Protein AF-A0A969F877-F1 (afdb_monomer_lite)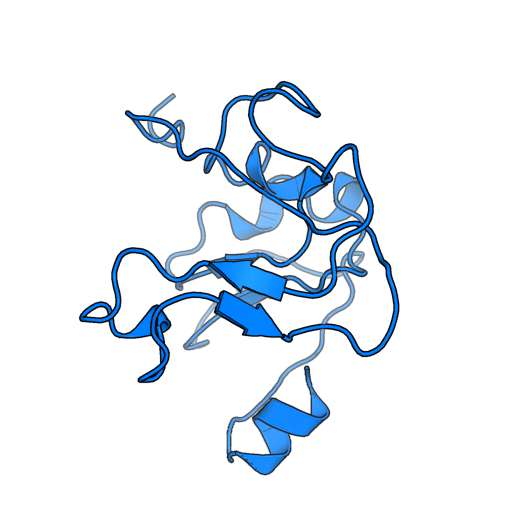

Radius of gyration: 15.73 Å; chains: 1; bounding box: 38×36×37 Å

Secondary structure (DSSP, 8-state):
-HHHHHHTT-------GGG--GGGGTT-S-EEE-TTS-HHHHTTTTTT-SS-EEE--GGGTTTTTSS-S-BTTTEEE-SS-BSEEEES-TTSGGGTT--EEEE--SS-B--EEE---SS-STT-

Structure (mmCIF, N/CA/C/O backbone):
data_AF-A0A969F877-F1
#
_entry.id   AF-A0A969F877-F1
#
loop_
_atom_site.group_PDB
_atom_site.id
_atom_site.type_symbol
_atom_site.label_atom_id
_atom_site.label_alt_id
_atom_site.label_comp_id
_atom_site.label_asym_id
_atom_site.label_entity_id
_atom_site.label_seq_id
_atom_site.pdbx_PDB_ins_code
_atom_site.Cartn_x
_atom_site.Cartn_y
_atom_site.Cartn_z
_atom_site.occupancy
_atom_site.B_iso_or_equiv
_atom_site.auth_seq_id
_atom_site.auth_comp_id
_atom_site.auth_asym_id
_atom_site.auth_atom_id
_atom_site.pdbx_PDB_model_num
ATOM 1 N N . MET A 1 1 ? -0.031 -11.082 3.499 1.00 89.12 1 MET A N 1
ATOM 2 C CA . MET A 1 1 ? -0.622 -10.890 2.155 1.00 89.12 1 MET A CA 1
ATOM 3 C C . MET A 1 1 ? -0.413 -12.102 1.246 1.00 89.12 1 MET A C 1
ATOM 5 O O . MET A 1 1 ? -1.405 -12.659 0.802 1.00 89.12 1 MET A O 1
ATOM 9 N N . GLN A 1 2 ? 0.824 -12.575 1.036 1.00 92.81 2 GLN A N 1
ATOM 10 C CA . GLN A 1 2 ? 1.143 -13.720 0.158 1.00 92.81 2 GLN A CA 1
ATOM 11 C C . GLN A 1 2 ? 0.197 -14.928 0.316 1.00 92.81 2 GLN A C 1
ATOM 13 O O . GLN A 1 2 ? -0.505 -15.280 -0.627 1.00 92.81 2 GLN A O 1
ATOM 18 N N . ASN A 1 3 ? 0.103 -15.508 1.519 1.00 95.50 3 ASN A N 1
ATOM 19 C CA . ASN A 1 3 ? -0.754 -16.678 1.771 1.00 95.50 3 ASN A CA 1
ATOM 20 C C . ASN A 1 3 ? -2.231 -16.431 1.429 1.00 95.50 3 ASN A C 1
ATOM 22 O O . ASN A 1 3 ? -2.918 -17.334 0.962 1.00 95.50 3 ASN A O 1
ATOM 26 N N . ARG A 1 4 ? -2.722 -15.203 1.634 1.00 94.81 4 ARG A N 1
ATOM 27 C CA . ARG A 1 4 ? -4.106 -14.833 1.323 1.00 94.81 4 ARG A CA 1
ATOM 28 C C . ARG A 1 4 ? -4.343 -14.830 -0.185 1.00 94.81 4 ARG A C 1
ATOM 30 O O . ARG A 1 4 ? -5.338 -15.398 -0.620 1.00 94.81 4 ARG A O 1
ATOM 37 N N . LEU A 1 5 ? -3.431 -14.254 -0.963 1.00 95.69 5 LEU A N 1
ATOM 38 C CA . LEU A 1 5 ? -3.530 -14.235 -2.425 1.00 95.69 5 LEU A CA 1
ATOM 39 C C . LEU A 1 5 ? -3.420 -15.648 -3.012 1.00 95.69 5 LEU A C 1
ATOM 41 O O . LEU A 1 5 ? -4.268 -16.039 -3.809 1.00 95.69 5 LEU A O 1
ATOM 45 N N . LEU A 1 6 ? -2.461 -16.447 -2.533 1.00 97.44 6 LEU A N 1
ATOM 46 C CA . LEU A 1 6 ? -2.336 -17.855 -2.925 1.00 97.44 6 LEU A CA 1
ATOM 47 C C . LEU A 1 6 ? -3.621 -18.641 -2.620 1.00 97.44 6 LEU A C 1
ATOM 49 O O . LEU A 1 6 ? -4.125 -19.357 -3.479 1.00 97.44 6 LEU A O 1
ATOM 53 N N . SER A 1 7 ? -4.214 -18.456 -1.432 1.00 97.81 7 SER A N 1
ATOM 54 C CA . SER A 1 7 ? -5.479 -19.121 -1.065 1.00 97.81 7 SER A CA 1
ATOM 55 C C . SER A 1 7 ? -6.677 -18.707 -1.924 1.00 97.81 7 SER A C 1
ATOM 57 O O . SER A 1 7 ? -7.668 -19.427 -1.985 1.00 97.81 7 SER A O 1
ATOM 59 N N . GLN A 1 8 ? -6.596 -17.548 -2.577 1.00 96.62 8 GLN A N 1
ATOM 60 C CA . GLN A 1 8 ? -7.616 -17.043 -3.494 1.00 96.62 8 GLN A CA 1
ATOM 61 C C . GLN A 1 8 ? -7.356 -17.465 -4.950 1.00 96.62 8 GLN A C 1
ATOM 63 O O . GLN A 1 8 ? -8.115 -17.077 -5.832 1.00 96.62 8 GLN A O 1
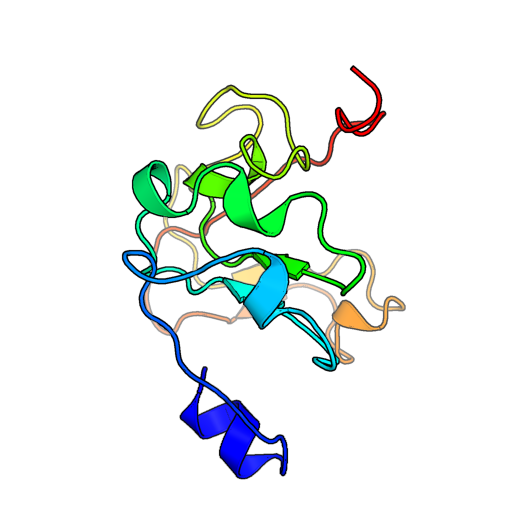ATOM 68 N N . GLY A 1 9 ? -6.317 -18.271 -5.203 1.00 97.56 9 GLY A N 1
ATOM 69 C CA . GLY A 1 9 ? -5.996 -18.813 -6.524 1.00 97.56 9 GLY A CA 1
ATOM 70 C C . GLY A 1 9 ? -5.098 -17.921 -7.381 1.00 97.56 9 GLY A C 1
ATOM 71 O O . GLY A 1 9 ? -4.879 -18.235 -8.549 1.00 97.56 9 GLY A O 1
ATOM 72 N N . TYR A 1 10 ? -4.560 -16.830 -6.830 1.00 97.31 10 TYR A N 1
ATOM 73 C CA . TYR A 1 10 ? -3.581 -16.012 -7.540 1.00 97.31 10 TYR A CA 1
ATOM 74 C C . TYR A 1 10 ? -2.210 -16.686 -7.548 1.00 97.31 10 TYR A C 1
ATOM 76 O O . TYR A 1 10 ? -1.790 -17.281 -6.555 1.00 97.31 10 TYR A O 1
ATOM 84 N N . LEU A 1 11 ? -1.481 -16.527 -8.651 1.00 97.62 11 LEU A N 1
ATOM 85 C CA . LEU A 1 11 ? -0.053 -16.823 -8.697 1.00 97.62 11 LEU A CA 1
ATOM 86 C C . LEU A 1 11 ? 0.704 -15.656 -8.058 1.00 97.62 11 LEU A C 1
ATOM 88 O O . LEU A 1 11 ? 0.420 -14.498 -8.360 1.00 97.62 11 LEU A O 1
ATOM 92 N N . VAL A 1 12 ? 1.644 -15.955 -7.159 1.00 97.06 12 VAL A N 1
ATOM 93 C CA . VAL A 1 12 ? 2.408 -14.937 -6.428 1.00 97.06 12 VAL A CA 1
ATOM 94 C C . VAL A 1 12 ? 3.897 -15.214 -6.562 1.00 97.06 12 VAL A C 1
ATOM 96 O O . VAL A 1 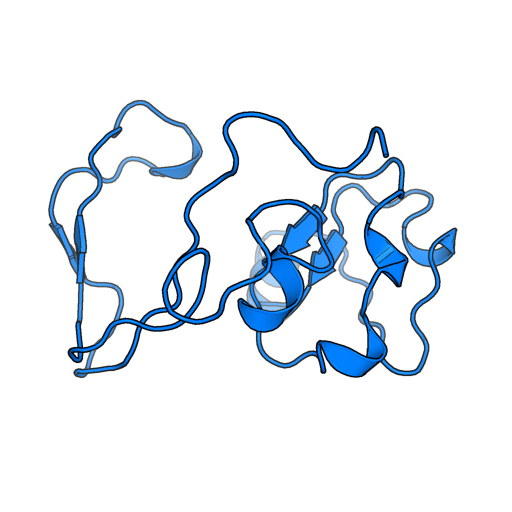12 ? 4.382 -16.244 -6.094 1.00 97.06 12 VAL A O 1
ATOM 99 N N . THR A 1 13 ? 4.615 -14.252 -7.131 1.00 97.44 13 THR A N 1
ATOM 100 C CA . THR A 1 13 ? 6.079 -14.206 -7.134 1.00 97.44 13 THR A CA 1
ATOM 101 C C . THR A 1 13 ? 6.529 -13.233 -6.051 1.00 97.44 13 THR A C 1
ATOM 103 O O . THR A 1 13 ? 6.110 -12.079 -6.047 1.00 97.44 13 THR A O 1
ATOM 106 N N . MET A 1 14 ? 7.353 -13.701 -5.113 1.00 96.94 14 MET A N 1
ATOM 107 C CA . MET A 1 14 ? 7.953 -12.850 -4.082 1.00 96.94 14 MET A CA 1
ATOM 108 C C . MET A 1 14 ? 9.351 -12.429 -4.515 1.00 96.94 14 MET A C 1
ATOM 110 O O . MET A 1 14 ? 10.143 -13.275 -4.927 1.00 96.94 14 MET A O 1
ATOM 114 N N . ILE A 1 15 ? 9.651 -11.142 -4.375 1.00 97.31 15 ILE A N 1
ATOM 115 C CA . ILE A 1 15 ? 10.959 -10.556 -4.673 1.00 97.31 15 ILE A CA 1
ATOM 116 C C . ILE A 1 15 ? 11.325 -9.642 -3.500 1.00 97.31 15 ILE A C 1
ATOM 118 O O . ILE A 1 15 ? 10.452 -8.958 -2.963 1.00 97.31 15 ILE A O 1
ATOM 122 N N . SER A 1 16 ? 12.589 -9.681 -3.071 1.00 97.44 16 SER A N 1
ATOM 123 C CA . SER A 1 16 ? 13.106 -8.743 -2.065 1.00 97.44 16 SER A CA 1
ATOM 124 C C . SER A 1 16 ? 13.216 -7.352 -2.670 1.00 97.44 16 SER A C 1
ATOM 126 O O . SER A 1 16 ? 13.580 -7.228 -3.837 1.00 97.44 16 SER A O 1
ATOM 128 N N . ASP A 1 17 ? 12.982 -6.328 -1.863 1.00 97.19 17 ASP A N 1
ATOM 129 C CA . ASP A 1 17 ? 13.312 -4.935 -2.183 1.00 97.19 17 ASP A CA 1
ATOM 130 C C . ASP A 1 17 ? 14.733 -4.771 -2.748 1.00 97.19 17 ASP A C 1
ATOM 132 O O . ASP A 1 17 ? 14.888 -4.121 -3.775 1.00 97.19 17 ASP A O 1
ATOM 136 N N . ASP A 1 18 ? 15.730 -5.451 -2.175 1.00 97.25 18 ASP A N 1
ATOM 137 C CA . ASP A 1 18 ? 17.131 -5.427 -2.637 1.00 97.25 18 ASP A CA 1
ATOM 138 C C . ASP A 1 18 ? 17.357 -5.881 -4.089 1.00 97.25 18 ASP A C 1
ATOM 140 O O . ASP A 1 18 ? 18.361 -5.530 -4.707 1.00 97.25 18 ASP A O 1
ATOM 144 N N . ASN A 1 19 ? 16.466 -6.716 -4.628 1.00 97.25 19 ASN A N 1
ATOM 145 C CA . ASN A 1 19 ? 16.673 -7.392 -5.912 1.00 97.25 19 ASN A CA 1
ATOM 146 C C . ASN A 1 19 ? 15.648 -6.991 -6.972 1.00 97.25 19 ASN A C 1
ATOM 148 O O . ASN A 1 19 ? 15.707 -7.489 -8.096 1.00 97.25 19 ASN A O 1
ATOM 152 N N . VAL A 1 20 ? 14.676 -6.157 -6.608 1.00 97.44 20 VAL A N 1
ATOM 153 C CA . VAL A 1 20 ? 13.550 -5.855 -7.478 1.00 97.44 20 VAL A CA 1
ATOM 154 C C . VAL A 1 20 ? 13.971 -4.909 -8.600 1.00 97.44 20 VAL A C 1
ATOM 156 O O . VAL A 1 20 ? 14.672 -3.922 -8.390 1.00 97.44 20 VAL A O 1
ATOM 159 N N . THR A 1 21 ? 13.520 -5.195 -9.815 1.00 98.00 21 THR A N 1
ATOM 160 C CA . THR A 1 21 ? 13.765 -4.376 -11.001 1.00 98.00 21 THR A CA 1
ATOM 161 C C . THR A 1 21 ? 12.446 -4.043 -11.697 1.00 98.00 21 THR A C 1
ATOM 163 O O . THR A 1 21 ? 11.478 -4.796 -11.575 1.00 98.00 21 THR A O 1
ATOM 166 N N . PRO A 1 22 ? 12.373 -2.972 -12.509 1.00 98.06 22 PRO A N 1
ATOM 167 C CA . PRO A 1 22 ? 11.155 -2.663 -13.264 1.00 98.06 22 PRO A CA 1
ATOM 168 C C . PRO A 1 22 ? 10.714 -3.809 -14.193 1.00 98.06 22 PRO A C 1
ATOM 170 O O . PRO A 1 22 ? 9.526 -3.975 -14.463 1.00 98.06 22 PRO A O 1
ATOM 173 N N . GLY A 1 23 ? 11.670 -4.614 -14.676 1.00 98.25 23 GLY A N 1
ATOM 174 C CA . GLY A 1 23 ? 11.410 -5.749 -15.559 1.00 98.25 23 GLY A CA 1
ATOM 175 C C . GLY A 1 23 ? 10.602 -6.868 -14.901 1.00 98.25 23 GLY A C 1
ATOM 176 O O . GLY A 1 23 ? 9.892 -7.582 -15.607 1.00 98.25 23 GLY A O 1
ATOM 177 N N . ASP A 1 24 ? 10.636 -6.976 -13.572 1.00 98.12 24 ASP A N 1
ATOM 178 C CA . ASP A 1 24 ? 9.883 -7.984 -12.820 1.00 98.12 24 ASP A CA 1
ATOM 179 C C . ASP A 1 24 ? 8.367 -7.748 -12.857 1.00 98.12 24 ASP A C 1
ATOM 181 O O . ASP A 1 24 ? 7.583 -8.665 -12.608 1.00 98.12 24 ASP A O 1
ATOM 185 N N . ALA A 1 25 ? 7.932 -6.535 -13.214 1.00 97.94 25 ALA A N 1
ATOM 186 C CA . ALA A 1 25 ? 6.524 -6.234 -13.440 1.00 97.94 25 ALA A CA 1
ATOM 187 C C . ALA A 1 25 ? 6.007 -6.796 -14.778 1.00 97.94 25 ALA A C 1
ATOM 189 O O . ALA A 1 25 ? 4.797 -6.923 -14.965 1.00 97.94 25 ALA A O 1
ATOM 190 N N . ASN A 1 26 ? 6.882 -7.146 -15.726 1.00 97.69 26 ASN A N 1
ATOM 191 C CA . ASN A 1 26 ? 6.457 -7.585 -17.053 1.00 97.69 26 ASN A CA 1
ATOM 192 C C . ASN A 1 26 ? 5.636 -8.879 -16.983 1.00 97.69 26 ASN A C 1
ATOM 194 O O . ASN A 1 26 ? 6.060 -9.883 -16.418 1.00 97.69 26 ASN A O 1
ATOM 198 N N . GLY A 1 27 ? 4.451 -8.860 -17.597 1.00 96.12 27 GLY A N 1
ATOM 199 C CA . GLY A 1 27 ? 3.530 -10.001 -17.594 1.00 96.12 27 GLY A CA 1
ATOM 200 C C . GLY A 1 27 ? 2.761 -10.202 -16.283 1.00 96.12 27 GLY A C 1
ATOM 201 O O . GLY A 1 27 ? 1.939 -11.114 -16.210 1.00 96.12 27 GLY A O 1
ATOM 202 N N . MET A 1 28 ? 2.975 -9.355 -15.270 1.00 98.00 28 MET A N 1
ATOM 203 C CA . MET A 1 28 ? 2.204 -9.376 -14.027 1.00 98.00 28 MET A CA 1
ATOM 204 C C . MET A 1 28 ? 0.883 -8.616 -14.188 1.00 98.00 28 MET A C 1
ATOM 206 O O . MET A 1 28 ? 0.784 -7.655 -14.948 1.00 98.00 28 MET A O 1
ATOM 210 N N . ALA A 1 29 ? -0.142 -9.024 -13.438 1.00 96.94 29 ALA A N 1
ATOM 211 C CA . ALA A 1 29 ? -1.423 -8.311 -13.393 1.00 96.94 29 ALA A CA 1
ATOM 212 C C . ALA A 1 29 ? -1.431 -7.158 -12.372 1.00 96.94 29 ALA A C 1
ATOM 214 O O . ALA A 1 29 ? -2.210 -6.215 -12.502 1.00 96.94 29 ALA A O 1
ATOM 215 N N . LEU A 1 30 ? -0.593 -7.257 -11.338 1.00 97.12 30 LEU A N 1
ATOM 216 C CA . LEU A 1 30 ? -0.509 -6.318 -10.225 1.00 97.12 30 LEU A CA 1
ATOM 217 C C . LEU A 1 30 ? 0.877 -6.421 -9.584 1.00 97.12 30 LEU A C 1
ATOM 219 O O . LEU A 1 30 ? 1.357 -7.527 -9.336 1.00 97.12 30 LEU A O 1
ATOM 223 N N . VAL A 1 31 ? 1.460 -5.278 -9.233 1.00 98.00 31 VAL A N 1
ATOM 224 C CA . VAL A 1 31 ? 2.569 -5.196 -8.276 1.00 98.00 31 VAL A CA 1
ATOM 225 C C . VAL A 1 31 ? 2.000 -4.792 -6.917 1.00 98.00 31 VAL A C 1
ATOM 227 O O . VAL A 1 31 ? 1.276 -3.804 -6.812 1.00 98.00 31 VAL A O 1
ATOM 230 N N . TYR A 1 32 ? 2.316 -5.549 -5.867 1.00 97.69 32 TYR A N 1
ATOM 231 C CA . TYR A 1 32 ? 1.968 -5.206 -4.487 1.00 97.69 32 TYR A CA 1
ATOM 232 C C . TYR A 1 32 ? 3.244 -4.958 -3.683 1.00 97.69 32 TYR A C 1
ATOM 234 O O . TYR A 1 32 ? 4.027 -5.884 -3.469 1.00 97.69 32 TYR A O 1
ATOM 242 N N . ILE A 1 33 ? 3.431 -3.729 -3.208 1.00 97.62 33 ILE A N 1
ATOM 243 C CA . ILE A 1 33 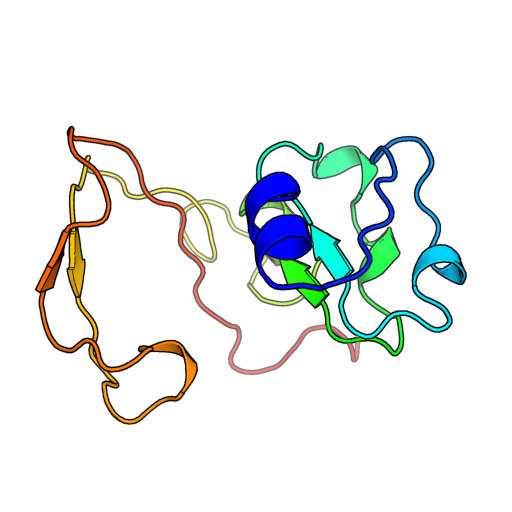? 4.564 -3.355 -2.360 1.00 97.62 33 ILE A CA 1
ATOM 244 C C . ILE A 1 33 ? 4.149 -3.504 -0.896 1.00 97.62 33 ILE A C 1
ATOM 246 O O . ILE A 1 33 ? 3.240 -2.826 -0.409 1.00 97.62 33 ILE A O 1
ATOM 250 N N . SER A 1 34 ? 4.797 -4.441 -0.204 1.00 96.06 34 SER A N 1
ATOM 251 C CA . SER A 1 34 ? 4.501 -4.776 1.190 1.00 96.06 34 SER A CA 1
ATOM 252 C C . SER A 1 34 ? 4.833 -3.624 2.138 1.00 96.06 34 SER A C 1
ATOM 254 O O . SER A 1 34 ? 5.835 -2.945 1.959 1.00 96.06 34 SER A O 1
ATOM 256 N N . ALA A 1 35 ? 4.074 -3.509 3.231 1.00 94.44 35 ALA A N 1
ATOM 257 C CA . ALA A 1 35 ? 4.332 -2.595 4.354 1.00 94.44 35 ALA A CA 1
ATOM 258 C C . ALA A 1 35 ? 5.646 -2.865 5.123 1.00 94.44 35 ALA A C 1
ATOM 260 O O . ALA A 1 35 ? 5.882 -2.272 6.171 1.00 94.44 35 ALA A O 1
ATOM 261 N N . THR A 1 36 ? 6.419 -3.857 4.681 1.00 94.56 36 THR A N 1
ATOM 262 C CA . THR A 1 36 ? 7.700 -4.281 5.257 1.00 94.56 36 THR A CA 1
ATOM 263 C C . THR A 1 36 ? 8.865 -4.077 4.293 1.00 94.56 36 THR A C 1
ATOM 265 O O . THR A 1 36 ? 9.977 -4.435 4.653 1.00 94.56 36 THR A O 1
ATOM 268 N N . ALA A 1 37 ? 8.611 -3.609 3.067 1.00 96.94 37 ALA A N 1
ATOM 269 C CA . ALA A 1 37 ? 9.675 -3.265 2.133 1.00 96.94 37 ALA A CA 1
ATOM 270 C C . ALA A 1 37 ? 10.366 -1.978 2.599 1.00 96.94 37 ALA A C 1
ATOM 272 O O . ALA A 1 37 ? 9.690 -1.070 3.090 1.00 96.94 37 ALA A O 1
ATOM 273 N N . ASP A 1 38 ? 11.683 -1.889 2.436 1.00 97.75 38 ASP A N 1
ATOM 274 C CA . ASP A 1 38 ? 12.415 -0.660 2.729 1.00 97.75 38 ASP A CA 1
ATOM 275 C C . ASP A 1 38 ? 12.144 0.381 1.636 1.00 97.75 38 ASP A C 1
ATOM 277 O O . ASP A 1 38 ? 12.492 0.198 0.464 1.00 97.75 38 ASP A O 1
ATOM 281 N N . SER A 1 39 ? 11.512 1.494 2.016 1.00 96.75 39 SER A N 1
ATOM 282 C CA . SER A 1 39 ? 11.163 2.553 1.073 1.00 96.75 39 SER A CA 1
ATOM 283 C C . SER A 1 39 ? 12.392 3.222 0.456 1.00 96.75 39 SER A C 1
ATOM 285 O O . SER A 1 39 ? 12.326 3.645 -0.694 1.00 96.75 39 SER A O 1
ATOM 287 N N . ASN A 1 40 ? 13.531 3.251 1.156 1.00 96.88 40 ASN A N 1
ATOM 288 C CA . ASN A 1 40 ? 14.770 3.823 0.626 1.00 96.88 40 ASN A CA 1
ATOM 289 C C . ASN A 1 40 ? 15.381 2.953 -0.476 1.00 96.88 40 ASN A C 1
ATOM 291 O O . ASN A 1 40 ? 16.067 3.473 -1.354 1.00 96.88 40 ASN A O 1
ATOM 295 N N . ILE A 1 41 ? 15.146 1.639 -0.420 1.00 97.62 41 ILE A N 1
ATOM 296 C CA . ILE A 1 41 ? 15.661 0.678 -1.399 1.00 97.62 41 ILE A CA 1
ATOM 297 C C . ILE A 1 41 ? 14.724 0.616 -2.600 1.00 97.62 41 ILE A C 1
ATOM 299 O O . ILE A 1 41 ? 15.164 0.771 -3.738 1.00 97.62 41 ILE A O 1
ATOM 303 N N . VAL A 1 42 ? 13.419 0.447 -2.356 1.00 97.56 42 VAL A N 1
ATOM 304 C CA . VAL A 1 42 ? 12.430 0.400 -3.440 1.00 97.56 42 VAL A CA 1
ATOM 305 C C . VAL A 1 42 ? 12.383 1.731 -4.185 1.00 97.56 42 VAL A C 1
ATOM 307 O O . VAL A 1 42 ? 12.415 1.728 -5.419 1.00 97.56 42 VAL A O 1
ATOM 310 N N . ASN A 1 43 ? 12.339 2.850 -3.455 1.00 96.75 43 ASN A N 1
ATOM 311 C CA . ASN A 1 43 ? 12.371 4.208 -3.991 1.00 96.75 43 ASN A CA 1
ATOM 312 C C . ASN A 1 43 ? 11.423 4.346 -5.210 1.00 96.75 43 ASN A C 1
ATOM 314 O O . ASN A 1 43 ? 10.254 3.965 -5.180 1.00 96.75 43 ASN A O 1
ATOM 318 N N . THR A 1 44 ? 11.933 4.822 -6.339 1.00 97.00 44 THR A N 1
ATOM 319 C CA . THR A 1 44 ? 11.188 5.053 -7.579 1.00 97.00 44 THR A CA 1
ATOM 320 C C . THR A 1 44 ? 11.135 3.841 -8.515 1.00 97.00 44 THR A C 1
ATOM 322 O O . THR A 1 44 ? 10.598 3.943 -9.620 1.00 97.00 44 THR A O 1
ATOM 325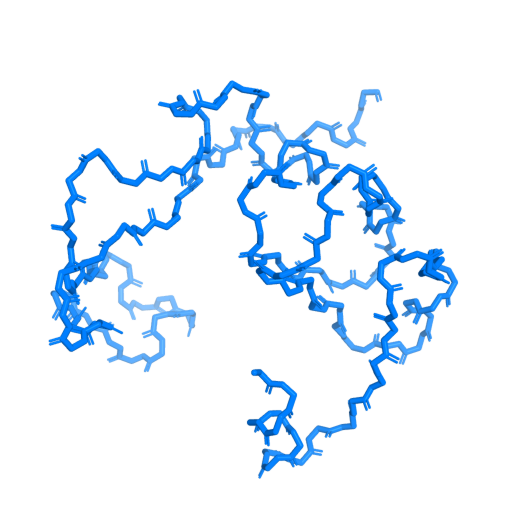 N N . THR A 1 45 ? 11.661 2.683 -8.104 1.00 97.69 45 THR A N 1
ATOM 326 C CA . THR A 1 45 ? 11.889 1.522 -8.986 1.00 97.69 45 THR A CA 1
ATOM 327 C C . THR A 1 45 ? 10.617 1.057 -9.694 1.00 97.69 45 THR A C 1
ATOM 329 O O . THR A 1 45 ? 10.638 0.754 -10.884 1.00 97.69 45 THR A O 1
ATOM 332 N N . MET A 1 46 ? 9.486 1.048 -8.984 1.00 97.62 46 MET A N 1
ATOM 333 C CA . MET A 1 46 ? 8.198 0.588 -9.518 1.00 97.62 46 MET A CA 1
ATOM 334 C C . MET A 1 46 ? 7.284 1.716 -9.994 1.00 97.62 46 MET A C 1
ATOM 336 O O . MET A 1 46 ? 6.146 1.460 -10.373 1.00 97.62 46 MET A O 1
ATOM 340 N N . ARG 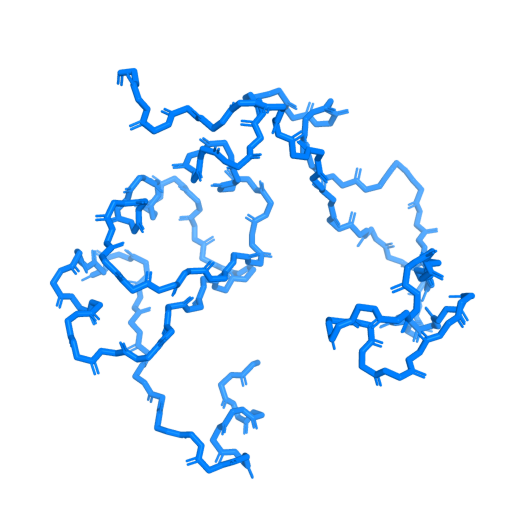A 1 47 ? 7.745 2.970 -9.996 1.00 96.19 47 ARG A N 1
ATOM 341 C CA . ARG A 1 47 ? 6.868 4.128 -10.220 1.00 96.19 47 ARG A CA 1
ATOM 342 C C . ARG A 1 47 ? 6.341 4.226 -11.659 1.00 96.19 47 ARG A C 1
ATOM 344 O O . ARG A 1 47 ? 5.195 4.604 -11.863 1.00 96.19 47 ARG A O 1
ATOM 351 N N . ASN A 1 48 ? 7.161 3.836 -12.638 1.00 95.38 48 ASN A N 1
ATOM 352 C CA . ASN A 1 48 ? 6.881 4.010 -14.071 1.00 95.38 48 ASN A CA 1
ATOM 353 C C . ASN A 1 48 ? 6.581 2.693 -14.809 1.00 95.38 48 ASN A C 1
ATOM 355 O O . ASN A 1 48 ? 6.635 2.645 -16.039 1.00 95.38 48 ASN A O 1
ATOM 359 N N . VAL A 1 49 ? 6.316 1.600 -14.088 1.00 97.06 49 VAL A N 1
ATOM 360 C CA . VAL A 1 49 ? 5.952 0.330 -14.732 1.00 97.06 49 VAL A CA 1
ATOM 361 C C . VAL A 1 49 ? 4.552 0.424 -15.345 1.00 97.06 49 VAL A C 1
ATOM 363 O O . VAL A 1 49 ? 3.680 1.122 -14.840 1.00 97.06 49 VAL A O 1
ATOM 366 N N . ALA A 1 50 ? 4.315 -0.305 -16.438 1.00 95.81 50 ALA A N 1
ATOM 367 C CA . ALA A 1 50 ? 3.021 -0.290 -17.132 1.00 95.81 50 ALA A CA 1
ATOM 368 C C . ALA A 1 50 ? 1.905 -1.053 -16.387 1.00 95.81 50 ALA A C 1
ATOM 370 O O . ALA A 1 50 ? 0.739 -0.991 -16.778 1.00 95.81 50 ALA A O 1
ATOM 371 N N . VAL A 1 51 ? 2.260 -1.806 -15.344 1.00 97.25 51 VAL A N 1
ATOM 372 C CA . VAL A 1 51 ? 1.335 -2.612 -14.540 1.00 97.25 51 VAL A CA 1
ATOM 373 C C . VAL A 1 51 ? 0.833 -1.797 -13.353 1.00 97.25 51 VAL A C 1
ATOM 375 O O . VAL A 1 51 ? 1.571 -1.001 -12.781 1.00 97.25 51 VAL A O 1
ATOM 378 N N . ALA A 1 52 ? -0.422 -2.009 -12.953 1.00 96.06 52 ALA A N 1
ATOM 379 C CA . ALA A 1 52 ? -0.974 -1.365 -11.766 1.00 96.06 52 ALA A CA 1
ATOM 380 C C . ALA A 1 52 ? -0.138 -1.690 -10.513 1.00 96.06 52 ALA A C 1
ATOM 382 O O . ALA A 1 52 ? 0.264 -2.839 -10.305 1.00 96.06 52 ALA A O 1
ATOM 383 N N . VAL A 1 53 ? 0.075 -0.687 -9.658 1.00 97.06 53 VAL A N 1
ATOM 384 C CA . VAL A 1 53 ? 0.848 -0.821 -8.417 1.00 97.06 53 VAL A CA 1
ATOM 385 C C . VAL A 1 53 ? -0.027 -0.479 -7.216 1.00 97.06 53 VAL A C 1
ATOM 387 O O . VAL A 1 53 ? -0.646 0.582 -7.163 1.00 97.06 53 VAL A O 1
ATOM 390 N N . MET A 1 54 ? -0.063 -1.377 -6.234 1.00 96.12 54 MET A N 1
ATOM 391 C CA . MET A 1 54 ? -0.650 -1.154 -4.916 1.00 96.12 54 MET A CA 1
ATOM 392 C C . MET A 1 54 ? 0.469 -1.041 -3.885 1.00 96.12 54 MET A C 1
ATOM 394 O O . MET A 1 54 ? 1.335 -1.911 -3.808 1.00 96.12 54 MET A O 1
ATOM 398 N N . VAL A 1 55 ? 0.435 0.012 -3.072 1.00 96.31 55 VAL A N 1
ATOM 399 C CA . VAL A 1 55 ? 1.493 0.327 -2.108 1.00 96.31 55 VAL A CA 1
ATOM 400 C C . VAL A 1 55 ? 0.911 0.291 -0.700 1.00 96.31 55 VAL A C 1
ATOM 402 O O . VAL A 1 55 ? -0.091 0.944 -0.431 1.00 96.31 55 VAL A O 1
ATOM 405 N N . SER A 1 56 ? 1.516 -0.500 0.188 1.00 95.12 56 SER A N 1
ATOM 406 C CA . SER A 1 56 ? 1.117 -0.598 1.600 1.00 95.12 56 SER A CA 1
ATOM 407 C C . SER A 1 56 ? 2.153 0.003 2.561 1.00 95.12 56 SER A C 1
ATOM 409 O O . SER A 1 56 ? 1.984 -0.109 3.778 1.00 95.12 56 SER A O 1
ATOM 411 N N . GLU A 1 57 ? 3.209 0.622 2.033 1.00 95.56 57 GLU A N 1
ATOM 412 C CA . GLU A 1 57 ? 4.235 1.331 2.796 1.00 95.56 57 GLU A CA 1
ATOM 413 C C . GLU A 1 57 ? 4.093 2.839 2.579 1.00 95.56 57 GLU A C 1
ATOM 415 O O . GLU A 1 57 ? 4.229 3.328 1.460 1.00 95.56 57 GLU A O 1
ATOM 420 N N . SER A 1 58 ? 3.781 3.577 3.646 1.00 95.19 58 SER A N 1
ATOM 421 C CA . SER A 1 58 ? 3.413 4.990 3.532 1.00 95.19 58 SER A CA 1
ATOM 422 C C . SER A 1 58 ? 4.574 5.891 3.156 1.00 95.19 58 SER A C 1
ATOM 424 O O . SER A 1 58 ? 4.358 6.865 2.447 1.00 95.19 58 SER A O 1
ATOM 426 N N . ASN A 1 59 ? 5.793 5.556 3.587 1.00 96.06 59 ASN A N 1
ATOM 427 C CA . ASN A 1 59 ? 6.987 6.339 3.263 1.00 96.06 59 ASN A CA 1
ATOM 428 C C . ASN A 1 59 ? 7.425 6.209 1.802 1.00 96.06 59 ASN A C 1
ATOM 430 O O . ASN A 1 59 ? 8.445 6.764 1.424 1.00 96.06 59 ASN A O 1
ATOM 434 N N . LEU A 1 60 ? 6.696 5.428 1.005 1.00 96.81 60 LEU A N 1
ATOM 435 C CA . LEU A 1 60 ? 6.956 5.256 -0.414 1.00 96.81 60 LEU A CA 1
ATOM 436 C C . LEU A 1 60 ? 5.949 6.034 -1.273 1.00 96.81 60 LEU A C 1
ATOM 438 O O . LEU A 1 60 ? 6.058 6.030 -2.491 1.00 96.81 60 LEU A O 1
ATOM 442 N N . TYR A 1 61 ? 4.924 6.665 -0.696 1.00 95.81 61 TYR A N 1
ATOM 443 C CA . TYR A 1 61 ? 3.865 7.292 -1.493 1.00 95.81 61 TYR A CA 1
ATOM 444 C C . TYR A 1 61 ? 4.330 8.524 -2.279 1.00 95.81 61 TYR A C 1
ATOM 446 O O . TYR A 1 61 ? 3.867 8.730 -3.401 1.00 95.81 61 TYR A O 1
ATOM 454 N N . ASP A 1 62 ? 5.257 9.308 -1.741 1.00 94.94 62 ASP A N 1
ATOM 455 C CA . ASP A 1 62 ? 5.888 10.445 -2.417 1.00 94.94 62 ASP A CA 1
ATOM 456 C C . ASP A 1 62 ? 6.880 9.993 -3.493 1.00 94.94 62 ASP A C 1
ATOM 458 O O . ASP A 1 62 ? 6.864 10.491 -4.623 1.00 94.94 62 ASP A O 1
ATOM 462 N N . ASP A 1 63 ? 7.670 8.966 -3.190 1.00 95.31 63 ASP A N 1
ATOM 463 C CA . ASP A 1 63 ? 8.504 8.256 -4.155 1.00 95.31 63 ASP A CA 1
ATOM 464 C C . ASP A 1 63 ? 7.673 7.520 -5.217 1.00 95.31 63 ASP A C 1
ATOM 466 O O . ASP A 1 63 ? 8.152 7.252 -6.319 1.00 95.31 63 ASP A O 1
ATOM 470 N N . MET A 1 64 ? 6.401 7.263 -4.946 1.00 94.75 64 MET A N 1
ATOM 471 C CA . MET A 1 64 ? 5.417 6.754 -5.894 1.00 94.75 64 MET A CA 1
ATOM 472 C C . MET A 1 64 ? 4.486 7.865 -6.399 1.00 94.75 64 MET A C 1
ATOM 474 O O . MET A 1 64 ? 3.446 7.559 -6.977 1.00 94.75 64 MET A O 1
ATOM 478 N N . GLY A 1 65 ? 4.855 9.146 -6.237 1.00 92.75 65 GLY A N 1
ATOM 479 C CA . GLY A 1 65 ? 4.186 10.293 -6.867 1.00 92.75 65 GLY A CA 1
ATOM 480 C C . GLY A 1 65 ? 2.691 10.401 -6.562 1.00 92.75 65 GLY A C 1
ATOM 481 O O . GLY A 1 65 ? 1.960 11.079 -7.287 1.00 92.75 65 GLY A O 1
ATOM 482 N N . MET A 1 66 ? 2.233 9.699 -5.523 1.00 92.69 66 MET A N 1
ATOM 483 C CA . MET A 1 66 ? 0.837 9.602 -5.108 1.00 92.69 66 MET A CA 1
ATOM 484 C C . MET A 1 66 ? 0.463 10.777 -4.201 1.00 92.69 66 MET A C 1
ATOM 486 O O . MET A 1 66 ? -0.695 11.192 -4.177 1.00 92.69 66 MET A O 1
ATOM 490 N N . THR A 1 67 ? 1.438 11.316 -3.470 1.00 94.94 67 THR A N 1
ATOM 491 C CA . THR A 1 67 ? 1.284 12.381 -2.471 1.00 94.94 67 THR A CA 1
ATOM 492 C C . THR A 1 67 ? 2.364 13.452 -2.643 1.00 94.94 67 THR A C 1
ATOM 494 O O . THR A 1 67 ? 3.344 13.253 -3.365 1.00 94.94 67 THR A O 1
ATOM 497 N N . GLY A 1 68 ? 2.217 14.581 -1.942 1.00 94.19 68 GLY A N 1
ATOM 498 C CA . GLY A 1 68 ? 3.345 15.484 -1.699 1.00 94.19 68 GLY A CA 1
ATOM 499 C C . GLY A 1 68 ? 4.433 14.827 -0.823 1.00 94.19 68 GLY A C 1
ATOM 500 O O . GLY A 1 68 ? 4.221 13.725 -0.308 1.00 94.19 68 GLY A O 1
ATOM 501 N N . PRO A 1 69 ? 5.606 15.471 -0.668 1.00 93.81 69 PRO A N 1
ATOM 502 C CA . PRO A 1 69 ? 6.789 14.873 -0.041 1.00 93.81 69 PRO A CA 1
ATOM 503 C C . PRO A 1 69 ? 6.836 14.999 1.491 1.00 93.81 69 PRO A C 1
ATOM 505 O O . PRO A 1 69 ? 7.824 14.616 2.112 1.00 93.81 69 PRO A O 1
ATOM 508 N N . THR A 1 70 ? 5.834 15.609 2.125 1.00 95.00 70 THR A N 1
ATOM 509 C CA . THR A 1 70 ? 5.937 16.008 3.532 1.00 95.00 70 THR A CA 1
ATOM 510 C C . THR A 1 70 ? 5.293 14.970 4.448 1.00 95.00 70 THR A C 1
ATOM 512 O O . THR A 1 70 ? 4.068 14.840 4.509 1.00 95.00 70 THR A O 1
ATOM 515 N N . VAL A 1 71 ? 6.117 14.266 5.225 1.00 94.94 71 VAL A N 1
ATOM 516 C CA . VAL A 1 71 ? 5.660 13.313 6.251 1.00 94.94 71 VAL A CA 1
ATOM 517 C C . VAL A 1 71 ? 4.748 14.006 7.274 1.00 94.94 71 VAL A C 1
ATOM 519 O O . VAL A 1 71 ? 5.008 15.122 7.718 1.00 94.94 71 VAL A O 1
ATOM 522 N N . ASN A 1 72 ? 3.681 13.317 7.667 1.00 94.19 72 ASN A N 1
ATOM 523 C CA . ASN A 1 72 ? 2.579 13.754 8.526 1.00 94.19 72 ASN A CA 1
ATOM 524 C C . ASN A 1 72 ? 1.791 14.978 8.017 1.00 94.19 72 ASN A C 1
ATOM 526 O O . ASN A 1 72 ? 0.985 15.537 8.757 1.00 94.19 72 ASN A O 1
ATOM 530 N N . VAL A 1 73 ? 1.977 15.369 6.752 1.00 94.62 73 VAL A N 1
ATOM 531 C CA . VAL A 1 73 ? 1.176 16.401 6.065 1.00 94.62 73 VAL A CA 1
ATOM 532 C C . VAL A 1 73 ? 0.530 15.830 4.803 1.00 94.62 73 VAL A C 1
ATOM 534 O O . VAL A 1 73 ? -0.680 15.946 4.621 1.00 94.62 73 VAL A O 1
ATOM 537 N N . ASP A 1 74 ? 1.317 15.138 3.984 1.00 95.62 74 ASP A N 1
ATOM 538 C CA . ASP A 1 74 ? 0.880 14.524 2.730 1.00 95.62 74 ASP A CA 1
ATOM 539 C C . ASP A 1 74 ? 0.650 13.012 2.873 1.00 95.62 74 ASP A C 1
ATOM 541 O O . ASP A 1 74 ? -0.242 12.443 2.244 1.00 95.62 74 ASP A O 1
ATOM 545 N N . TYR A 1 75 ? 1.427 12.359 3.734 1.00 96.44 75 TYR A N 1
ATOM 546 C CA . TYR A 1 75 ? 1.310 10.947 4.088 1.00 96.44 75 TYR A CA 1
ATOM 547 C C . TYR A 1 75 ? 1.866 10.704 5.484 1.00 96.44 75 TYR A C 1
ATOM 549 O O . TYR A 1 75 ? 2.630 11.516 5.993 1.00 96.44 75 TYR A O 1
ATOM 557 N N . GLY A 1 76 ? 1.556 9.569 6.101 1.00 95.62 76 GLY A N 1
ATOM 558 C CA . GLY A 1 76 ? 2.202 9.189 7.354 1.00 95.62 76 GLY A CA 1
ATOM 559 C C . GLY A 1 76 ? 1.336 8.290 8.207 1.00 95.62 76 GLY A C 1
ATOM 560 O O . GLY A 1 76 ? 0.674 7.385 7.696 1.00 95.62 76 GLY A O 1
ATOM 561 N N . TYR A 1 77 ? 1.359 8.547 9.511 1.00 95.38 77 TYR A N 1
ATOM 562 C CA . TYR A 1 77 ? 0.650 7.768 10.519 1.00 95.38 77 TYR A CA 1
ATOM 563 C C . TYR A 1 77 ? -0.372 8.633 11.250 1.00 95.38 77 TYR A C 1
ATOM 565 O O . TYR A 1 77 ? -0.226 9.849 11.340 1.00 95.38 77 TYR A O 1
ATOM 573 N N . THR A 1 78 ? -1.429 8.020 11.772 1.00 95.38 78 THR A N 1
ATOM 574 C CA . THR A 1 78 ? -2.372 8.718 12.645 1.00 95.38 78 THR A CA 1
ATOM 575 C C . THR A 1 78 ? -1.683 9.148 13.943 1.00 95.38 78 THR A C 1
ATOM 577 O O . THR A 1 78 ? -0.977 8.355 14.571 1.00 95.38 78 THR A O 1
ATOM 580 N N . ASP A 1 79 ? -1.951 10.381 14.382 1.00 93.50 79 ASP A N 1
ATOM 581 C CA . ASP A 1 79 ? -1.417 10.929 15.642 1.00 93.50 79 ASP A CA 1
ATOM 582 C C . ASP A 1 79 ? -1.952 10.195 16.879 1.00 93.50 79 ASP A C 1
ATOM 584 O O . ASP A 1 79 ? -1.310 10.131 17.924 1.00 93.50 79 ASP A O 1
ATOM 588 N N . SER A 1 80 ? -3.154 9.630 16.759 1.00 95.00 80 SER A N 1
ATOM 589 C CA . SER A 1 80 ? -3.793 8.816 17.788 1.00 95.00 80 SER A CA 1
ATOM 590 C C . SER A 1 80 ? -3.936 7.371 17.332 1.00 95.00 80 SER A C 1
ATOM 592 O O . SER A 1 80 ? -4.034 7.073 16.137 1.00 95.00 80 SER A O 1
ATOM 594 N N . LEU A 1 81 ? -3.965 6.461 18.304 1.00 97.06 81 LEU A N 1
ATOM 595 C CA . LEU A 1 81 ? -4.211 5.051 18.049 1.00 97.06 81 LEU A CA 1
ATOM 596 C C . LEU A 1 81 ? -5.692 4.816 17.745 1.00 97.06 81 LEU A C 1
ATOM 598 O O . LEU A 1 81 ? -6.574 5.314 18.445 1.00 97.06 81 LEU A O 1
ATOM 602 N N . GLN A 1 82 ? -5.951 4.012 16.725 1.00 96.81 82 GLN A N 1
ATOM 603 C CA . GLN A 1 82 ? -7.276 3.727 16.195 1.00 96.81 82 GLN A CA 1
ATOM 604 C C . GLN A 1 82 ? -7.517 2.215 16.167 1.00 96.81 82 GLN A C 1
ATOM 606 O O . GLN A 1 82 ? -6.581 1.413 16.185 1.00 96.81 82 GLN A O 1
ATOM 611 N N . THR A 1 83 ? -8.785 1.816 16.093 1.00 98.06 83 THR A N 1
ATOM 612 C CA . THR A 1 83 ? -9.186 0.425 15.810 1.00 98.06 83 THR A CA 1
ATOM 613 C C . THR A 1 83 ? -10.074 0.304 14.580 1.00 98.06 83 THR A C 1
ATOM 615 O O . THR A 1 83 ? -10.265 -0.802 14.077 1.00 98.06 83 THR A O 1
ATOM 618 N N . ALA A 1 84 ? -10.605 1.418 14.074 1.00 97.12 84 ALA A N 1
ATOM 619 C CA . ALA A 1 84 ? -11.572 1.440 12.990 1.00 97.12 84 ALA A CA 1
ATOM 620 C C . ALA A 1 84 ? -11.254 2.514 11.947 1.00 97.12 84 ALA A C 1
ATOM 622 O O . ALA A 1 84 ? -10.638 3.531 12.255 1.00 97.12 84 ALA A O 1
ATOM 623 N N . VAL A 1 85 ? -11.730 2.284 10.725 1.00 96.56 85 VAL A N 1
ATOM 624 C CA . VAL A 1 85 ? -11.753 3.259 9.628 1.00 96.56 85 VAL A CA 1
ATOM 625 C C . VAL A 1 85 ? -13.200 3.593 9.281 1.00 96.56 85 VAL A C 1
ATOM 627 O O . VAL A 1 85 ? -14.076 2.739 9.408 1.00 96.56 85 VAL A O 1
ATOM 630 N N . ASN A 1 86 ? -13.472 4.822 8.845 1.00 97.44 86 ASN A N 1
ATOM 631 C CA . ASN A 1 86 ? -14.809 5.219 8.403 1.00 97.44 86 ASN A CA 1
ATOM 632 C C . ASN A 1 86 ? -14.895 5.209 6.873 1.00 97.44 86 ASN A C 1
ATOM 634 O O . ASN A 1 86 ? -14.199 5.971 6.202 1.00 97.44 86 ASN A O 1
ATOM 638 N N . ILE A 1 87 ? -15.767 4.371 6.317 1.00 98.06 87 ILE A N 1
ATOM 639 C CA . ILE A 1 87 ? -15.996 4.280 4.875 1.00 98.06 87 ILE A CA 1
ATOM 640 C C . ILE A 1 87 ? -17.013 5.340 4.448 1.00 98.06 87 ILE A C 1
ATOM 642 O O . ILE A 1 87 ? -18.208 5.218 4.729 1.00 98.06 87 ILE A O 1
ATOM 646 N N . ILE A 1 88 ? -16.530 6.365 3.740 1.00 97.38 88 ILE A N 1
ATOM 647 C CA . ILE A 1 88 ? -17.332 7.522 3.303 1.00 97.38 88 ILE A CA 1
ATOM 648 C C . ILE A 1 88 ? -17.889 7.399 1.877 1.00 97.38 88 ILE A C 1
ATOM 650 O O . ILE A 1 88 ? -18.836 8.100 1.534 1.00 97.38 88 ILE A O 1
ATOM 654 N N . LEU A 1 89 ? -17.332 6.504 1.053 1.00 97.00 89 LEU A N 1
ATOM 655 C CA . LEU A 1 89 ? -17.782 6.254 -0.321 1.00 97.00 89 LEU A CA 1
ATOM 656 C C . LEU A 1 89 ? -18.155 4.770 -0.503 1.00 97.00 89 LEU A C 1
ATOM 658 O O . LEU A 1 89 ? -17.438 4.027 -1.173 1.00 97.00 89 LEU A O 1
ATOM 662 N N . PRO A 1 90 ? -19.266 4.310 0.101 1.00 97.62 90 PRO A N 1
ATOM 663 C CA . PRO A 1 90 ? -19.605 2.884 0.177 1.00 97.62 90 PRO A CA 1
ATOM 664 C C . PRO A 1 90 ? -19.928 2.238 -1.178 1.00 97.62 90 PRO A C 1
ATOM 666 O O . PRO A 1 90 ? -19.831 1.025 -1.319 1.00 97.62 90 PRO A O 1
ATOM 669 N N . ALA A 1 91 ? -20.291 3.033 -2.190 1.00 97.81 91 ALA A N 1
ATOM 670 C CA . ALA A 1 91 ? -20.541 2.535 -3.544 1.00 97.81 91 ALA A CA 1
ATOM 671 C C . ALA A 1 91 ? -19.252 2.211 -4.326 1.00 97.81 91 ALA A C 1
ATOM 673 O O . ALA A 1 91 ? -19.319 1.593 -5.388 1.00 97.81 91 ALA A O 1
ATOM 674 N N . HIS A 1 92 ? -18.080 2.637 -3.843 1.00 97.19 92 HIS A N 1
ATOM 675 C CA . HIS A 1 92 ? -16.817 2.383 -4.530 1.00 97.19 92 HIS A CA 1
ATOM 676 C C . HIS A 1 92 ? -16.414 0.902 -4.404 1.00 97.19 92 HIS A C 1
ATOM 678 O O . HIS A 1 92 ? -16.483 0.367 -3.299 1.00 97.19 92 HIS A O 1
ATOM 684 N N . PRO A 1 93 ? -15.906 0.232 -5.458 1.00 97.06 93 PRO A N 1
ATOM 685 C CA . PRO A 1 93 ? -15.518 -1.181 -5.374 1.00 97.06 93 PRO A CA 1
ATOM 686 C C . PRO A 1 93 ? -14.513 -1.497 -4.253 1.00 97.06 93 PRO A C 1
ATOM 688 O O . PRO A 1 93 ? -14.612 -2.542 -3.614 1.00 97.06 93 PRO A O 1
ATOM 691 N N . LEU A 1 94 ? -13.590 -0.571 -3.952 1.00 94.38 94 LEU A N 1
ATOM 692 C CA . LEU A 1 94 ? -12.634 -0.722 -2.838 1.00 94.38 94 LEU A CA 1
ATOM 693 C C . LEU A 1 94 ? -13.289 -0.732 -1.449 1.00 94.38 94 LEU A C 1
ATOM 695 O O . LEU A 1 94 ? -12.664 -1.196 -0.501 1.00 94.38 94 LEU A O 1
ATOM 699 N N . ALA A 1 95 ? -14.532 -0.260 -1.311 1.00 97.12 95 ALA A N 1
ATOM 700 C CA . ALA A 1 95 ? -15.270 -0.370 -0.058 1.00 97.12 95 ALA A CA 1
ATOM 701 C C . ALA A 1 95 ? -15.644 -1.825 0.267 1.00 97.12 95 ALA A C 1
ATOM 703 O O . ALA A 1 95 ? -15.974 -2.116 1.410 1.00 97.12 95 ALA A O 1
ATOM 704 N N . GLY A 1 96 ? -15.619 -2.744 -0.709 1.00 95.50 96 GLY A N 1
ATOM 705 C CA . GLY A 1 96 ? -15.847 -4.173 -0.470 1.00 95.50 96 GLY A CA 1
ATOM 706 C C . GLY A 1 96 ? -17.217 -4.507 0.135 1.00 95.50 96 GLY A C 1
ATOM 707 O O . GLY A 1 96 ? -17.349 -5.525 0.807 1.00 95.50 96 GLY A O 1
ATOM 708 N N . GLY A 1 97 ? -18.219 -3.643 -0.068 1.00 97.25 97 GLY A N 1
ATOM 709 C CA . GLY A 1 97 ? -19.553 -3.768 0.529 1.00 97.25 97 GLY A CA 1
ATOM 710 C C . GLY A 1 97 ? -19.679 -3.213 1.953 1.00 97.25 97 GLY A C 1
ATOM 711 O O . GLY A 1 97 ? -20.756 -3.304 2.538 1.00 97.25 97 GLY A O 1
ATOM 712 N N . PHE A 1 98 ? -18.618 -2.629 2.514 1.00 98.00 98 PHE A N 1
ATOM 713 C CA . PHE A 1 98 ? -18.660 -1.968 3.816 1.00 98.00 98 PHE A CA 1
ATOM 714 C C . PHE A 1 98 ? -19.110 -0.502 3.717 1.00 98.00 98 PHE A C 1
ATOM 716 O O . PHE A 1 98 ? -18.971 0.156 2.685 1.00 98.00 98 PHE A O 1
ATOM 723 N N . SER A 1 99 ? -19.625 0.033 4.825 1.00 98.19 99 SER A N 1
ATOM 724 C CA . SER A 1 99 ? -20.062 1.427 4.956 1.00 98.19 99 SER A CA 1
ATOM 725 C C . SER A 1 99 ? -19.929 1.899 6.401 1.00 98.19 99 SER A C 1
ATOM 727 O O . SER A 1 99 ? -20.150 1.100 7.312 1.00 98.19 99 SER A O 1
ATOM 729 N N . GLY A 1 100 ? -19.659 3.188 6.621 1.00 97.88 100 GLY A N 1
ATOM 730 C CA . GLY A 1 100 ? -19.543 3.733 7.974 1.00 97.88 100 GLY A CA 1
ATOM 731 C C . GLY A 1 100 ? -18.324 3.182 8.730 1.00 97.88 100 GLY A C 1
ATOM 732 O O . GLY A 1 100 ? -17.339 2.796 8.093 1.00 97.88 100 GLY A O 1
ATOM 733 N N . PRO A 1 101 ? -18.354 3.151 10.075 1.00 97.81 101 PRO A N 1
ATOM 734 C CA . PRO A 1 101 ? -17.240 2.655 10.878 1.00 97.81 101 PRO A CA 1
ATOM 735 C C . PRO A 1 101 ? -17.027 1.144 10.714 1.00 97.81 101 PRO A C 1
ATOM 737 O O . PRO A 1 101 ? -17.937 0.350 10.944 1.00 97.81 101 PRO A O 1
ATOM 740 N N . VAL A 1 102 ? -15.801 0.745 10.379 1.00 98.12 102 VAL A N 1
ATOM 741 C CA . VAL A 1 102 ? -15.375 -0.652 10.231 1.00 98.12 102 VAL A CA 1
ATOM 742 C C . VAL A 1 102 ? -14.161 -0.899 11.112 1.00 98.12 102 VAL A C 1
ATOM 744 O O . VAL A 1 102 ? -13.116 -0.280 10.917 1.00 98.12 102 VAL A O 1
ATOM 747 N N . THR A 1 103 ? -14.273 -1.818 12.070 1.00 97.88 103 THR A N 1
ATOM 748 C CA . THR A 1 103 ? -13.147 -2.239 12.913 1.00 97.88 103 THR A CA 1
ATOM 749 C C . THR A 1 103 ? -12.155 -3.072 12.103 1.00 97.88 103 THR A C 1
ATOM 751 O O . THR A 1 103 ? -12.513 -4.112 11.557 1.00 97.88 103 THR A O 1
ATOM 754 N N . VAL A 1 104 ? -10.901 -2.622 12.049 1.00 95.62 104 VAL A N 1
ATOM 755 C CA . VAL A 1 104 ? -9.804 -3.251 11.290 1.00 95.62 104 VAL A CA 1
ATOM 756 C C . VAL A 1 104 ? -8.644 -3.713 12.176 1.00 95.62 104 VAL A C 1
ATOM 758 O O . VAL A 1 104 ? -7.829 -4.519 11.734 1.00 95.62 104 VAL A O 1
ATOM 761 N N . TYR A 1 105 ? -8.593 -3.271 13.436 1.00 96.44 105 TYR A N 1
ATOM 762 C CA . TYR A 1 105 ? -7.669 -3.791 14.445 1.00 96.44 105 TYR A CA 1
ATOM 763 C C . TYR A 1 105 ? -8.408 -4.271 15.693 1.00 96.44 105 TYR A C 1
ATOM 765 O O . TYR A 1 105 ? -9.402 -3.683 16.113 1.00 96.44 105 TYR A O 1
ATOM 773 N N . THR A 1 106 ? -7.880 -5.324 16.318 1.00 96.06 106 THR A N 1
ATOM 774 C CA . THR A 1 106 ? -8.379 -5.866 17.593 1.00 96.06 106 THR A CA 1
ATOM 775 C C . THR A 1 106 ? -7.832 -5.125 18.817 1.00 96.06 106 THR A C 1
ATOM 777 O O . THR A 1 106 ? -8.351 -5.300 19.916 1.00 96.06 106 THR A O 1
ATOM 780 N N . ALA A 1 107 ? -6.811 -4.286 18.633 1.00 96.75 107 ALA A N 1
ATOM 781 C CA . ALA A 1 107 ? -6.211 -3.431 19.653 1.00 96.75 107 ALA A CA 1
ATOM 782 C C . ALA A 1 107 ? -5.860 -2.060 19.057 1.00 96.75 107 ALA A C 1
ATOM 784 O O . ALA A 1 107 ? -5.701 -1.930 17.843 1.00 96.75 107 ALA A O 1
ATOM 785 N N . GLN A 1 108 ? -5.745 -1.042 19.913 1.00 96.75 108 GLN A N 1
ATOM 786 C CA . GLN A 1 108 ? -5.352 0.310 19.514 1.00 96.75 108 GLN A CA 1
ATOM 787 C C . GLN A 1 108 ? -3.986 0.300 18.814 1.00 96.75 108 GLN A C 1
ATOM 789 O O . GLN A 1 108 ? -3.004 -0.169 19.386 1.00 96.75 108 GLN A O 1
ATOM 794 N N . ASN A 1 109 ? -3.924 0.826 17.590 1.00 96.50 109 ASN A N 1
ATOM 795 C CA . ASN A 1 109 ? -2.688 0.899 16.815 1.00 96.50 109 ASN A CA 1
ATOM 796 C C . ASN A 1 109 ? -2.665 2.140 15.909 1.00 96.50 109 ASN A C 1
ATOM 798 O O . ASN A 1 109 ? -3.713 2.709 15.598 1.00 96.50 109 ASN A O 1
ATOM 802 N N . GLN A 1 110 ? -1.480 2.564 15.477 1.00 94.88 110 GLN A N 1
ATOM 803 C CA . GLN A 1 110 ? -1.351 3.609 14.467 1.00 94.88 110 GLN A CA 1
ATOM 804 C C . GLN A 1 110 ? -1.796 3.074 13.102 1.00 94.88 110 GLN A C 1
ATOM 806 O O . GLN A 1 110 ? -1.564 1.913 12.749 1.00 94.88 110 GLN A O 1
ATOM 811 N N . MET A 1 111 ? -2.448 3.928 12.320 1.00 95.31 111 MET A N 1
ATOM 812 C CA . MET A 1 111 ? -2.851 3.623 10.949 1.00 95.31 111 MET A CA 1
ATOM 813 C C . MET A 1 111 ? -2.082 4.502 9.980 1.00 95.31 111 MET A C 1
ATOM 815 O O . MET A 1 111 ? -1.841 5.672 10.262 1.00 95.31 111 MET A O 1
ATOM 819 N N . ARG A 1 112 ? -1.713 3.936 8.833 1.00 94.19 112 ARG A N 1
ATOM 820 C CA . ARG A 1 112 ? -1.089 4.689 7.747 1.00 94.19 112 ARG A CA 1
ATOM 821 C C . ARG A 1 112 ? -2.148 5.442 6.949 1.00 94.19 112 ARG A C 1
ATOM 823 O O . ARG A 1 112 ? -3.250 4.927 6.761 1.00 94.19 112 ARG A O 1
ATOM 830 N N . TRP A 1 113 ? -1.804 6.619 6.446 1.00 94.94 113 TRP A N 1
ATOM 831 C CA . TRP A 1 113 ? -2.673 7.425 5.594 1.00 94.94 113 TRP A CA 1
ATOM 832 C C . TRP A 1 113 ? -1.878 8.155 4.510 1.00 94.94 113 TRP A C 1
ATOM 834 O O . TRP A 1 113 ? -0.653 8.265 4.575 1.00 94.94 113 TRP A O 1
ATOM 844 N N . ALA A 1 114 ? -2.609 8.629 3.506 1.00 95.00 114 ALA A N 1
ATOM 845 C CA . ALA A 1 114 ? -2.114 9.443 2.409 1.00 95.00 114 ALA A CA 1
ATOM 846 C C . ALA A 1 114 ? -3.214 10.390 1.936 1.00 95.00 114 ALA A C 1
ATOM 848 O O . ALA A 1 114 ? -4.380 9.992 1.855 1.00 95.00 114 ALA A O 1
ATOM 849 N N . THR A 1 115 ? -2.826 11.608 1.583 1.00 94.56 115 THR A N 1
ATOM 850 C CA . THR A 1 115 ? -3.678 12.575 0.899 1.00 94.56 115 THR A CA 1
ATOM 851 C C . THR A 1 115 ? -3.220 12.659 -0.555 1.00 94.56 115 THR A C 1
ATOM 853 O O . THR A 1 115 ? -2.109 13.128 -0.813 1.00 94.56 115 THR A O 1
ATOM 856 N N . PRO A 1 116 ? -4.034 12.195 -1.520 1.00 90.69 116 PRO A N 1
ATOM 857 C CA . PRO A 1 116 ? -3.642 12.213 -2.919 1.00 90.69 116 PRO A CA 1
ATOM 858 C C . PRO A 1 116 ? -3.447 13.646 -3.418 1.00 90.69 116 PRO A C 1
ATOM 860 O O . PRO A 1 116 ? -4.208 14.551 -3.063 1.00 90.69 116 PRO A O 1
ATOM 863 N N . MET A 1 117 ? -2.450 13.848 -4.278 1.00 83.31 117 MET A N 1
ATOM 864 C CA . MET A 1 117 ? -2.272 15.135 -4.950 1.00 83.31 117 MET A CA 1
ATOM 865 C C . MET A 1 117 ? -3.417 15.396 -5.934 1.00 83.31 117 MET A C 1
ATOM 867 O O . MET A 1 117 ? -3.895 14.485 -6.610 1.00 83.31 117 MET A O 1
ATOM 871 N N . ALA A 1 118 ? -3.810 16.664 -6.076 1.00 74.00 118 ALA A N 1
ATOM 872 C CA . ALA A 1 118 ? -4.762 17.077 -7.110 1.00 74.00 118 ALA A CA 1
ATOM 873 C C . ALA A 1 118 ? -4.223 16.835 -8.536 1.00 74.00 118 ALA A C 1
ATOM 875 O O . ALA A 1 118 ? -5.008 16.609 -9.456 1.00 74.00 118 ALA A O 1
ATOM 876 N N . THR A 1 119 ? -2.893 16.841 -8.696 1.00 69.81 119 THR A N 1
ATOM 877 C CA . THR A 1 119 ? -2.187 16.557 -9.951 1.00 69.81 119 THR A CA 1
ATOM 878 C C . THR A 1 119 ? -1.032 15.582 -9.677 1.00 69.81 119 THR A C 1
ATOM 880 O O . THR A 1 119 ? -0.192 15.899 -8.834 1.00 69.81 119 THR A O 1
ATOM 883 N N . PRO A 1 120 ? -0.958 14.420 -10.353 1.00 59.75 120 PRO A N 1
ATOM 884 C CA . PRO A 1 120 ? 0.142 13.465 -10.185 1.00 59.75 120 PRO A CA 1
ATOM 885 C C . PRO A 1 120 ? 1.487 14.027 -10.672 1.00 59.75 120 PRO A C 1
ATOM 887 O O . PRO A 1 120 ? 1.540 14.646 -11.732 1.00 59.75 120 PRO A O 1
ATOM 890 N N . ARG A 1 121 ? 2.581 13.742 -9.953 1.00 65.69 121 ARG A N 1
ATOM 891 C CA . ARG A 1 121 ? 3.947 14.250 -10.226 1.00 65.69 121 ARG A CA 1
ATOM 892 C C . ARG A 1 121 ? 4.750 13.407 -11.241 1.00 65.69 121 ARG A C 1
ATOM 894 O O . ARG A 1 121 ? 5.975 13.421 -11.269 1.00 65.69 121 ARG A O 1
ATOM 901 N N . TRP A 1 122 ? 4.066 12.609 -12.055 1.00 61.66 122 TRP A N 1
ATOM 902 C CA . TRP A 1 122 ? 4.670 11.756 -13.094 1.00 61.66 122 TRP A CA 1
ATOM 903 C C . TRP A 1 122 ? 4.943 12.475 -14.413 1.00 61.66 122 TRP A C 1
ATOM 905 O O . TRP A 1 122 ? 5.321 11.835 -15.391 1.00 61.66 122 TRP A O 1
ATOM 915 N N . LEU A 1 123 ? 4.718 13.788 -14.450 1.00 50.91 123 LEU A N 1
ATOM 916 C CA . LEU A 1 123 ? 4.812 14.625 -15.643 1.00 50.91 123 LEU A CA 1
ATOM 917 C C . LEU A 1 123 ? 5.960 15.648 -15.552 1.00 50.91 123 LEU A C 1
ATOM 919 O O . LEU A 1 123 ? 6.061 16.509 -16.428 1.00 50.91 123 LEU A O 1
ATOM 923 N N . ASP A 1 124 ? 6.803 15.535 -14.522 1.00 50.81 124 ASP A N 1
ATOM 924 C CA . ASP A 1 124 ? 7.863 16.479 -14.151 1.00 50.81 124 ASP A CA 1
ATOM 925 C C . ASP A 1 124 ? 9.258 15.921 -14.475 1.00 50.81 124 ASP A C 1
ATOM 927 O O . ASP A 1 124 ? 9.560 14.783 -14.036 1.00 50.81 124 ASP A O 1
#

Foldseek 3Di:
DVVVCVVVVDDDDDDALQGDALCVCPPPQEAEADLPHDLVSNQLRPQPRPHHYHYPHFCNCVSNQFFPNDEPPFWYKDPWWDQWDAAPPQPDVVVVNDHGIDGDHPDTDIDIDGDGDPDGPPVD

pLDDT: mean 94.25, std 8.39, range [50.81, 98.25]

Sequence (124 aa):
MQNRLLSQGYLVTMISDDNVTPGDANGMALVYISATADSNIVNTTMRNVAVAVMVSESNLYDDMGMTGPTVNVDYGYTDSLQTAVNIILPAHPLAGGFSGPVTVYTAQNQMRWATPMATPRWLD